Protein AF-A0A9W9JA22-F1 (afdb_monomer_lite)

Radius of gyration: 13.73 Å; chains: 1; bounding box: 41×30×34 Å

InterPro domains:
  IPR029058 Alpha/Beta hydrolase fold [G3DSA:3.40.50.1820] (2-82)
  IPR029058 Alpha/Beta hydrolase fold [SSF53474] (6-81)

Structure (mmCIF, N/CA/C/O backbone):
data_AF-A0A9W9JA22-F1
#
_entry.id   AF-A0A9W9JA22-F1
#
loop_
_atom_site.group_PDB
_atom_site.id
_atom_site.type_symbol
_atom_site.label_atom_id
_atom_site.label_alt_id
_atom_site.label_comp_id
_atom_site.label_asym_id
_atom_site.label_entity_id
_atom_site.label_seq_id
_atom_site.pdbx_PDB_ins_code
_atom_site.Cartn_x
_atom_site.Cartn_y
_atom_site.Cartn_z
_atom_site.occupancy
_atom_site.B_iso_or_equiv
_atom_site.auth_seq_id
_atom_site.auth_comp_id
_atom_site.auth_asym_id
_atom_site.auth_atom_id
_atom_site.pdbx_PDB_model_num
ATOM 1 N N . MET A 1 1 ? -30.498 4.657 1.924 1.00 47.31 1 MET A N 1
ATOM 2 C CA . MET A 1 1 ? -29.126 4.719 2.471 1.00 47.31 1 MET A CA 1
ATOM 3 C C . MET A 1 1 ? -28.816 3.368 3.083 1.00 47.31 1 MET A C 1
ATOM 5 O O . MET A 1 1 ? -29.552 2.949 3.964 1.00 47.31 1 MET A O 1
ATOM 9 N N . VAL A 1 2 ? -27.807 2.661 2.578 1.00 45.78 2 VAL A N 1
ATOM 10 C CA . VAL A 1 2 ? -27.333 1.415 3.201 1.00 45.78 2 VAL A CA 1
ATOM 11 C C . VAL A 1 2 ? -26.431 1.813 4.383 1.00 45.78 2 VAL A C 1
ATOM 13 O O . VAL A 1 2 ? -25.638 2.741 4.216 1.00 45.78 2 VAL A O 1
ATOM 16 N N . PRO A 1 3 ? -26.553 1.210 5.576 1.00 46.56 3 PRO A N 1
ATOM 17 C CA . PRO A 1 3 ? -25.731 1.572 6.731 1.00 46.56 3 PRO A CA 1
ATOM 18 C C . PRO A 1 3 ? -24.215 1.473 6.465 1.00 46.56 3 PRO A C 1
ATOM 20 O O . PRO A 1 3 ? -23.733 0.455 5.983 1.00 46.56 3 PRO A O 1
ATOM 23 N N . GLY A 1 4 ? -23.479 2.530 6.834 1.00 56.06 4 GLY A N 1
ATOM 24 C CA . GLY A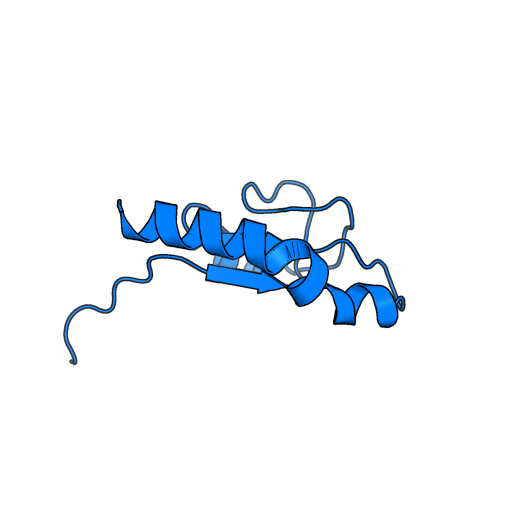 1 4 ? -22.180 2.480 7.527 1.00 56.06 4 GLY A CA 1
ATOM 25 C C . GLY A 1 4 ? -21.051 1.585 6.997 1.00 56.06 4 GLY A C 1
ATOM 26 O O . GLY A 1 4 ? -20.514 0.793 7.768 1.00 56.06 4 GLY A O 1
ATOM 27 N N . PHE A 1 5 ? -20.607 1.740 5.748 1.00 64.56 5 PHE A N 1
ATOM 28 C CA . PHE A 1 5 ? -19.350 1.114 5.309 1.00 64.56 5 PHE A CA 1
ATOM 29 C C . PHE A 1 5 ? -18.139 1.798 5.975 1.00 64.56 5 PHE A C 1
ATOM 31 O O . PHE A 1 5 ? -17.816 2.947 5.670 1.00 64.56 5 PHE A O 1
ATOM 38 N N . LYS A 1 6 ? -17.453 1.100 6.893 1.00 82.38 6 LYS A N 1
ATOM 39 C CA . LYS A 1 6 ? -16.178 1.545 7.481 1.00 82.38 6 LYS A CA 1
ATOM 40 C C . LYS A 1 6 ? -15.029 0.961 6.659 1.00 82.38 6 LYS A C 1
ATOM 42 O O . LYS A 1 6 ? -14.736 -0.226 6.751 1.00 82.38 6 LYS A O 1
ATOM 47 N N . LEU A 1 7 ? -14.366 1.798 5.862 1.00 88.19 7 LEU A N 1
ATOM 48 C CA . LEU A 1 7 ? -13.118 1.424 5.196 1.00 88.19 7 LEU A CA 1
ATOM 49 C C . LEU A 1 7 ? -12.019 1.247 6.252 1.00 88.19 7 LEU A C 1
ATOM 51 O O . LEU A 1 7 ? -11.656 2.217 6.919 1.00 88.19 7 LEU A O 1
ATOM 55 N N . MET A 1 8 ? -11.522 0.021 6.418 1.00 93.56 8 MET A N 1
ATOM 56 C CA . MET A 1 8 ? -10.537 -0.324 7.454 1.00 93.56 8 MET A CA 1
ATOM 57 C C . MET A 1 8 ? -9.094 -0.229 6.959 1.00 93.56 8 MET A C 1
ATOM 59 O O . MET A 1 8 ? -8.230 0.247 7.690 1.00 93.56 8 MET A O 1
ATOM 63 N N . ALA A 1 9 ? -8.851 -0.662 5.724 1.00 95.38 9 ALA A N 1
ATOM 64 C CA . ALA A 1 9 ? -7.530 -0.732 5.124 1.00 95.38 9 ALA A CA 1
ATOM 65 C C . ALA A 1 9 ? -7.635 -0.637 3.595 1.00 95.38 9 ALA A C 1
ATOM 67 O O . ALA A 1 9 ? -8.585 -1.149 3.001 1.00 95.38 9 ALA A O 1
ATOM 68 N N . VAL A 1 10 ? -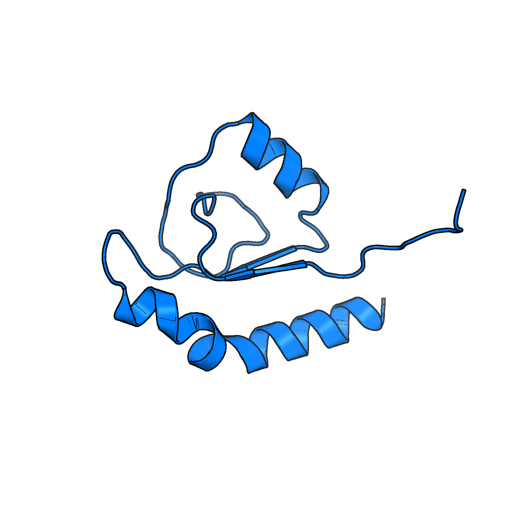6.648 0.003 2.980 1.00 95.88 10 VAL A N 1
ATOM 69 C CA . VAL A 1 10 ? -6.424 0.106 1.539 1.00 95.88 10 VAL A CA 1
ATOM 70 C C . VAL A 1 10 ? -4.993 -0.334 1.285 1.00 95.88 10 VAL A C 1
ATOM 72 O O . VAL A 1 10 ? -4.069 0.197 1.897 1.00 95.88 10 VAL A O 1
ATOM 75 N N . VAL A 1 11 ? -4.817 -1.292 0.385 1.00 96.81 11 VAL A N 1
ATOM 76 C CA . VAL A 1 11 ? -3.503 -1.696 -0.114 1.00 96.81 11 VAL A CA 1
ATOM 77 C C . VAL A 1 11 ? -3.450 -1.348 -1.588 1.00 96.81 11 VAL A C 1
ATOM 79 O O . VAL A 1 11 ? -4.371 -1.691 -2.331 1.00 96.81 11 VAL A O 1
ATOM 82 N N . LEU A 1 12 ? -2.391 -0.659 -1.994 1.00 95.81 12 LEU A N 1
ATOM 83 C CA . LEU A 1 12 ? -2.111 -0.333 -3.383 1.00 95.81 12 LEU A CA 1
ATOM 84 C C . LEU A 1 12 ? -0.786 -0.981 -3.786 1.00 95.81 12 LEU A C 1
ATOM 86 O O . LEU A 1 12 ? 0.167 -0.996 -3.010 1.00 95.81 12 LEU A O 1
ATOM 90 N N . TYR A 1 13 ? -0.750 -1.526 -4.998 1.00 95.19 13 TYR A N 1
ATOM 91 C CA . TYR A 1 13 ? 0.451 -2.080 -5.611 1.00 95.19 13 TYR A CA 1
ATOM 92 C C . TYR A 1 13 ? 0.737 -1.315 -6.895 1.00 95.19 13 TYR A C 1
ATOM 94 O O . TYR A 1 13 ? -0.111 -1.269 -7.787 1.00 95.19 13 TYR A O 1
ATOM 102 N N . GLY A 1 14 ? 1.927 -0.729 -6.990 1.00 92.06 14 GLY A N 1
ATOM 103 C CA . GLY A 1 14 ? 2.376 -0.017 -8.177 1.00 92.06 14 GLY A CA 1
ATOM 104 C C . GLY A 1 14 ? 1.556 1.222 -8.505 1.00 92.06 14 GLY A C 1
ATOM 105 O O . GLY A 1 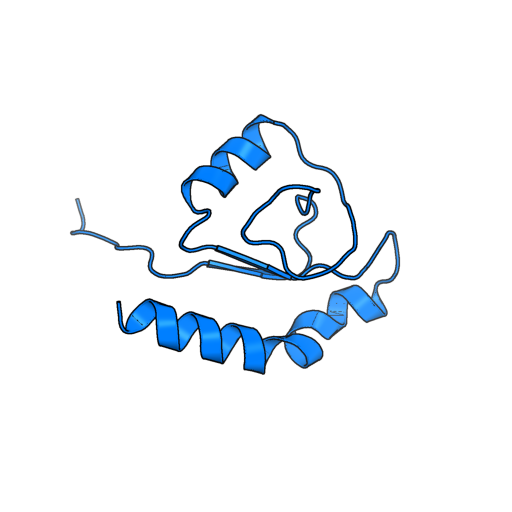14 ? 1.367 1.501 -9.690 1.00 92.06 14 GLY A O 1
ATOM 106 N N . ASP A 1 15 ? 1.044 1.941 -7.501 1.00 92.44 15 ASP A N 1
ATOM 107 C CA . ASP A 1 15 ? 0.284 3.160 -7.756 1.00 92.44 15 ASP A CA 1
ATOM 108 C C . ASP A 1 15 ? 1.182 4.189 -8.471 1.00 92.44 15 ASP A C 1
ATOM 110 O O . ASP A 1 15 ? 2.213 4.598 -7.926 1.00 92.44 15 ASP A O 1
ATOM 114 N N . PRO A 1 16 ? 0.812 4.667 -9.676 1.00 90.19 16 PRO A N 1
ATOM 115 C CA . PRO A 1 16 ? 1.554 5.731 -10.347 1.00 90.19 16 PRO A CA 1
ATOM 116 C C . PRO A 1 16 ? 1.557 7.047 -9.556 1.00 90.19 16 PRO A C 1
ATOM 118 O O . PRO A 1 16 ? 2.285 7.964 -9.921 1.00 90.19 16 PRO A O 1
ATOM 121 N N . ARG A 1 17 ? 0.775 7.150 -8.476 1.00 92.38 17 ARG A N 1
ATOM 122 C CA . ARG A 1 17 ? 0.729 8.301 -7.570 1.00 92.38 17 ARG A CA 1
ATOM 123 C C . ARG A 1 17 ? 1.670 8.179 -6.363 1.00 92.38 17 ARG A C 1
ATOM 125 O O . ARG A 1 17 ? 1.573 9.004 -5.452 1.00 92.38 17 ARG A O 1
ATOM 132 N N . HIS A 1 18 ? 2.569 7.195 -6.347 1.00 91.31 18 HIS A N 1
ATOM 133 C CA . HIS A 1 18 ? 3.602 7.060 -5.319 1.00 91.31 18 HIS A CA 1
ATOM 134 C C . HIS A 1 18 ? 4.594 8.234 -5.375 1.00 91.31 18 HIS A C 1
ATOM 136 O O . HIS A 1 18 ? 5.299 8.427 -6.368 1.00 91.31 18 HIS A O 1
ATOM 142 N N . MET A 1 19 ? 4.664 9.031 -4.310 1.00 91.38 19 MET A N 1
ATOM 143 C CA . MET A 1 19 ? 5.429 10.279 -4.239 1.00 91.38 19 MET A CA 1
ATOM 144 C C . MET A 1 19 ? 6.251 10.377 -2.942 1.00 91.38 19 MET A C 1
ATOM 146 O O . MET A 1 19 ? 5.883 9.804 -1.910 1.00 91.38 19 MET A O 1
ATOM 150 N N . PRO A 1 20 ? 7.352 11.156 -2.936 1.00 82.50 20 PRO A N 1
ATOM 151 C CA . PRO A 1 20 ? 8.060 11.491 -1.708 1.00 82.50 20 PRO A CA 1
ATOM 152 C C . PRO A 1 20 ? 7.107 12.128 -0.688 1.00 82.50 20 PRO A C 1
ATOM 154 O O . PRO A 1 20 ? 6.238 12.916 -1.052 1.00 82.50 20 PRO A O 1
ATOM 157 N N . ASN A 1 21 ? 7.308 11.827 0.598 1.00 84.88 21 ASN A N 1
ATOM 158 C CA . ASN A 1 21 ? 6.565 12.374 1.749 1.00 84.88 21 ASN A CA 1
ATOM 159 C C . ASN A 1 21 ? 5.168 11.790 2.018 1.00 84.88 21 ASN A C 1
ATOM 161 O O . ASN A 1 21 ? 4.491 12.226 2.950 1.00 84.88 21 ASN A O 1
ATOM 165 N N . GLN A 1 22 ? 4.742 10.770 1.280 1.00 91.38 22 GLN A N 1
ATOM 166 C CA . GLN A 1 22 ? 3.586 9.970 1.675 1.00 91.38 22 GLN A CA 1
ATOM 167 C C . GLN A 1 22 ? 3.960 9.063 2.858 1.00 91.38 22 GLN A C 1
ATOM 169 O O . GLN A 1 22 ? 4.838 8.211 2.752 1.00 91.38 22 GLN A O 1
ATOM 174 N N . THR A 1 23 ? 3.295 9.230 4.004 1.00 93.81 23 THR A N 1
ATOM 175 C CA . THR A 1 23 ? 3.579 8.450 5.229 1.00 93.81 23 THR A CA 1
ATOM 176 C C . THR A 1 23 ? 3.183 6.977 5.123 1.00 93.81 23 THR A C 1
ATOM 178 O O . THR A 1 23 ? 3.564 6.174 5.966 1.00 93.81 23 THR A O 1
ATOM 181 N N . TYR A 1 24 ? 2.385 6.643 4.113 1.00 93.62 24 TYR A N 1
ATOM 182 C CA . TYR A 1 24 ? 1.854 5.315 3.812 1.00 93.62 24 TYR A CA 1
ATOM 183 C C . TYR A 1 24 ? 2.650 4.572 2.733 1.00 93.62 24 TYR A C 1
ATOM 185 O O . TYR A 1 24 ? 2.227 3.511 2.274 1.00 93.62 24 TYR A O 1
ATOM 193 N N . LYS A 1 25 ? 3.762 5.144 2.274 1.00 93.12 25 LYS A N 1
ATOM 194 C CA . LYS A 1 25 ? 4.541 4.599 1.169 1.00 93.12 25 LYS A CA 1
ATOM 195 C C . LYS A 1 25 ? 5.469 3.483 1.655 1.00 93.12 25 LYS A C 1
ATOM 197 O O . LYS A 1 25 ? 6.129 3.621 2.685 1.00 93.12 25 LYS A O 1
ATOM 202 N N . VAL A 1 26 ? 5.564 2.414 0.882 1.00 92.69 26 VAL A N 1
ATOM 203 C CA . VAL A 1 26 ? 6.553 1.348 1.032 1.00 92.69 26 VAL A CA 1
ATOM 204 C C . VAL A 1 26 ? 7.279 1.217 -0.296 1.00 92.69 26 VAL A C 1
ATOM 206 O O . VAL A 1 26 ? 6.651 1.026 -1.335 1.00 92.69 26 VAL A O 1
ATOM 209 N N . GLY A 1 27 ? 8.597 1.374 -0.241 1.00 88.00 27 GLY A N 1
ATOM 210 C CA . GLY A 1 27 ? 9.451 1.441 -1.418 1.00 88.00 27 GLY A CA 1
ATOM 211 C C . GLY A 1 27 ? 10.127 2.794 -1.616 1.00 88.00 27 GLY A C 1
ATOM 212 O O . GLY A 1 27 ? 9.882 3.770 -0.882 1.00 88.00 27 GLY A O 1
ATOM 213 N N . ASP A 1 28 ? 11.047 2.833 -2.573 1.00 86.00 28 ASP A N 1
ATOM 214 C CA . ASP A 1 28 ? 11.968 3.953 -2.797 1.00 86.00 28 ASP A CA 1
ATOM 215 C C . ASP A 1 28 ? 11.790 4.670 -4.142 1.00 86.00 28 ASP A C 1
ATOM 217 O O . ASP A 1 28 ? 12.358 5.749 -4.341 1.00 86.00 28 ASP A O 1
ATOM 221 N N . VAL A 1 29 ? 10.949 4.140 -5.029 1.00 87.31 29 VAL A N 1
ATOM 222 C CA . VAL A 1 29 ? 10.686 4.736 -6.339 1.00 87.31 29 VAL A CA 1
ATOM 223 C C . VAL A 1 29 ? 9.760 5.941 -6.220 1.00 87.31 29 VAL A C 1
ATOM 225 O O . VAL A 1 29 ? 8.938 6.046 -5.320 1.00 87.31 29 VAL A O 1
ATOM 228 N N . VAL A 1 30 ? 9.903 6.885 -7.148 1.00 86.62 30 VAL A N 1
ATOM 229 C CA . VAL A 1 30 ? 9.025 8.048 -7.282 1.00 86.62 30 VAL A CA 1
ATOM 230 C C . VAL A 1 30 ? 8.337 7.995 -8.638 1.00 86.62 30 VAL A C 1
ATOM 232 O O . VAL A 1 30 ? 8.991 7.773 -9.658 1.00 86.62 30 VAL A O 1
ATOM 235 N N . ALA A 1 31 ? 7.026 8.214 -8.637 1.00 85.50 31 ALA A N 1
ATOM 236 C CA . ALA A 1 31 ? 6.191 8.267 -9.826 1.00 85.50 31 ALA A CA 1
ATOM 237 C C . ALA A 1 31 ? 5.653 9.698 -10.044 1.00 85.50 31 ALA A C 1
ATOM 239 O O . ALA A 1 31 ? 6.412 10.664 -9.943 1.00 85.50 31 ALA A O 1
ATOM 240 N N . THR A 1 32 ? 4.389 9.877 -10.439 1.00 86.75 32 THR A N 1
ATOM 241 C CA . THR A 1 32 ? 3.827 11.203 -10.744 1.00 86.75 32 THR A CA 1
ATOM 242 C C . THR A 1 32 ? 2.358 11.293 -10.345 1.00 86.75 32 THR A C 1
ATOM 244 O O . THR A 1 32 ? 1.519 10.543 -10.836 1.00 86.75 32 THR A O 1
ATOM 247 N N . ALA A 1 33 ? 2.030 12.276 -9.509 1.00 89.94 33 ALA A N 1
ATOM 248 C CA . ALA A 1 33 ? 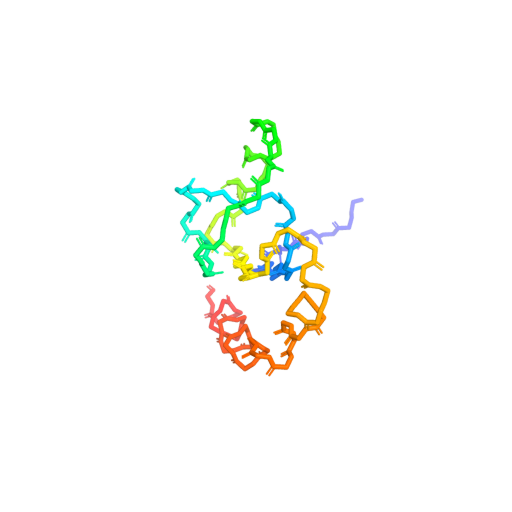0.667 12.575 -9.080 1.00 89.94 33 ALA A CA 1
ATOM 249 C C . ALA A 1 33 ? 0.361 14.070 -9.208 1.00 89.94 33 ALA A C 1
ATOM 251 O O . ALA A 1 33 ? 1.263 14.903 -9.119 1.00 89.94 33 ALA A O 1
ATOM 252 N N . THR A 1 34 ? -0.917 14.412 -9.360 1.00 93.38 34 THR A N 1
ATOM 253 C CA . THR A 1 34 ? -1.402 15.785 -9.165 1.00 93.38 34 THR A CA 1
ATOM 254 C C . THR A 1 34 ? -1.664 16.063 -7.683 1.00 93.38 34 THR A C 1
ATOM 256 O O . THR A 1 34 ? -1.935 15.144 -6.908 1.00 93.38 34 THR A O 1
ATOM 259 N N . ASP A 1 35 ? -1.662 17.337 -7.284 1.00 93.19 35 ASP A N 1
ATOM 260 C CA . ASP A 1 35 ? -1.962 17.730 -5.898 1.00 93.19 35 ASP A CA 1
ATOM 261 C C . ASP A 1 35 ? -3.341 17.237 -5.435 1.00 93.19 35 ASP A C 1
ATOM 263 O O . ASP A 1 35 ? -3.495 16.778 -4.305 1.00 93.19 35 ASP A O 1
ATOM 267 N N . GLU A 1 36 ? -4.341 17.261 -6.320 1.00 95.00 36 GLU A N 1
ATOM 268 C CA . GLU A 1 36 ? -5.690 16.761 -6.031 1.00 95.00 36 GLU A CA 1
ATOM 269 C C . GLU A 1 36 ? -5.699 15.250 -5.756 1.00 95.00 36 GLU A C 1
ATOM 271 O O . GLU A 1 36 ? -6.337 14.785 -4.809 1.00 95.00 36 GLU A O 1
ATOM 276 N N . GLN A 1 37 ? -4.942 14.476 -6.539 1.00 93.56 37 GLN A N 1
ATOM 277 C CA . GLN A 1 37 ? -4.787 13.040 -6.316 1.00 93.56 37 GLN A CA 1
ATOM 278 C C . GLN A 1 37 ? -4.103 12.754 -4.976 1.00 93.56 37 GLN A C 1
ATOM 280 O O . GLN A 1 37 ? -4.534 11.860 -4.243 1.00 93.56 37 GLN A O 1
ATOM 285 N N . LEU A 1 38 ? -3.064 13.523 -4.638 1.00 92.88 38 LEU A N 1
ATOM 286 C CA . LEU A 1 38 ? -2.360 13.387 -3.367 1.00 92.88 38 LEU A CA 1
ATOM 287 C C . LEU A 1 38 ? -3.265 13.738 -2.188 1.00 92.88 38 LEU A C 1
ATOM 289 O O . LEU A 1 38 ? -3.328 12.968 -1.232 1.00 92.88 38 LEU A O 1
ATOM 293 N N . LEU A 1 39 ? -4.009 14.844 -2.267 1.00 93.50 39 LEU A N 1
ATOM 294 C CA . LEU A 1 39 ? -4.987 15.249 -1.253 1.00 93.50 39 LEU A CA 1
ATOM 295 C C . LEU A 1 39 ? -6.024 14.150 -0.997 1.00 93.50 39 LEU A C 1
ATOM 297 O O . LEU A 1 39 ? -6.296 13.817 0.159 1.00 93.50 39 LEU A O 1
ATOM 301 N N . ALA A 1 40 ? -6.557 13.545 -2.062 1.00 92.19 40 ALA A N 1
ATOM 302 C CA . ALA A 1 40 ? -7.509 12.447 -1.948 1.00 92.19 40 ALA A CA 1
ATOM 303 C C . ALA A 1 40 ? -6.906 11.224 -1.234 1.00 92.19 40 ALA A C 1
ATOM 305 O O . ALA A 1 40 ? -7.562 10.633 -0.379 1.00 92.19 40 ALA A O 1
ATOM 306 N N . LEU A 1 41 ? -5.655 10.859 -1.532 1.00 93.50 41 LEU A N 1
ATOM 307 C CA . LEU A 1 41 ? -4.975 9.739 -0.871 1.00 93.50 41 LEU A CA 1
ATOM 308 C C . LEU A 1 41 ? -4.610 10.054 0.587 1.00 93.50 41 LEU A C 1
ATOM 310 O O . LEU A 1 41 ? -4.766 9.202 1.463 1.00 93.50 41 LEU A O 1
ATOM 314 N N . PHE A 1 42 ? -4.180 11.285 0.879 1.00 93.38 42 PHE A N 1
ATOM 315 C CA . PHE A 1 42 ? -3.836 11.714 2.237 1.00 93.38 42 PHE A CA 1
ATOM 316 C C . PHE A 1 42 ? -5.021 11.654 3.206 1.00 93.38 42 PHE A C 1
ATOM 318 O O . PHE A 1 42 ? -4.812 11.389 4.390 1.00 93.38 42 PHE A O 1
ATOM 325 N N . ALA A 1 43 ? -6.260 11.792 2.721 1.00 92.75 43 ALA A N 1
ATOM 326 C CA . ALA A 1 43 ? -7.462 11.581 3.532 1.00 92.75 43 ALA A CA 1
ATOM 327 C C . ALA A 1 43 ? -7.551 10.162 4.137 1.00 92.75 43 ALA A C 1
ATOM 329 O O . ALA A 1 43 ? -8.239 9.955 5.138 1.00 92.75 43 ALA A O 1
ATOM 330 N N . TYR A 1 44 ? -6.828 9.199 3.560 1.00 93.44 44 TYR A N 1
ATOM 331 C CA . TYR A 1 44 ? -6.769 7.806 3.999 1.00 93.44 44 TYR A CA 1
ATOM 332 C C . TYR A 1 44 ? -5.387 7.404 4.522 1.00 93.44 44 TYR A C 1
ATOM 334 O O . TYR A 1 44 ? -5.149 6.218 4.726 1.00 93.44 44 TYR A O 1
ATOM 342 N N . ALA A 1 45 ? -4.479 8.353 4.775 1.00 93.75 45 ALA A N 1
ATOM 343 C CA . ALA A 1 45 ? -3.075 8.069 5.088 1.00 93.75 45 ALA A CA 1
ATOM 344 C C . ALA A 1 45 ? -2.859 7.120 6.281 1.00 93.75 45 ALA A C 1
ATOM 346 O O . ALA A 1 45 ? -1.872 6.396 6.330 1.00 93.75 45 ALA A O 1
ATOM 347 N N . ASN A 1 46 ? -3.784 7.098 7.243 1.00 94.12 46 ASN A N 1
ATOM 348 C CA . ASN A 1 46 ? -3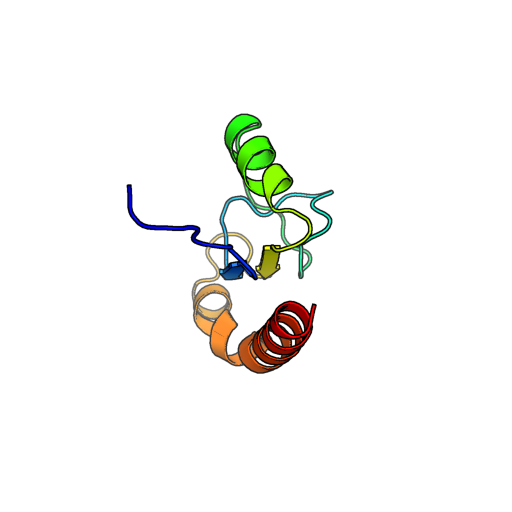.740 6.206 8.405 1.00 94.12 46 ASN A CA 1
ATOM 349 C C . ASN A 1 46 ? -4.299 4.794 8.143 1.00 94.12 46 ASN A C 1
ATOM 351 O O . ASN A 1 46 ? -4.273 3.953 9.041 1.00 94.12 46 ASN A O 1
ATOM 355 N N . ARG A 1 47 ? -4.862 4.548 6.959 1.00 94.94 47 ARG A N 1
ATOM 356 C CA . ARG A 1 47 ? -5.490 3.288 6.536 1.00 94.94 47 ARG A CA 1
ATOM 357 C C . ARG A 1 47 ? -5.064 2.888 5.132 1.00 94.94 47 ARG A C 1
ATOM 359 O O . ARG A 1 47 ? -5.749 2.082 4.512 1.00 94.94 47 ARG A O 1
ATOM 366 N N . LEU A 1 48 ? -3.975 3.445 4.627 1.00 96.31 48 LEU A N 1
ATOM 367 C CA . LEU A 1 48 ? -3.465 3.176 3.295 1.00 96.31 48 LEU A CA 1
ATOM 368 C C . LEU A 1 48 ? -2.035 2.660 3.409 1.00 96.31 48 LEU A C 1
ATOM 370 O O . LEU A 1 48 ? -1.290 3.101 4.283 1.00 96.31 48 LEU A O 1
ATOM 374 N N . HIS A 1 49 ? -1.685 1.708 2.554 1.00 96.31 49 HIS A N 1
ATOM 375 C CA . HIS A 1 49 ? -0.331 1.202 2.386 1.00 96.31 49 HIS A CA 1
ATOM 376 C C . HIS A 1 49 ? -0.083 1.044 0.886 1.00 96.31 49 HIS A C 1
ATOM 378 O O . HIS A 1 49 ? -0.796 0.290 0.224 1.00 96.31 49 HIS A O 1
ATOM 384 N N . ASP A 1 50 ? 0.871 1.796 0.350 1.00 95.19 50 ASP A N 1
ATOM 385 C CA . ASP A 1 50 ? 1.168 1.836 -1.082 1.00 95.19 50 ASP A CA 1
ATOM 386 C C . ASP A 1 50 ? 2.570 1.296 -1.355 1.00 95.19 50 ASP A C 1
ATOM 388 O O . ASP A 1 50 ? 3.559 1.902 -0.946 1.00 95.19 50 ASP A O 1
ATOM 392 N N . PHE A 1 51 ? 2.641 0.153 -2.032 1.00 94.56 51 PHE A N 1
ATOM 393 C CA . PHE A 1 51 ? 3.879 -0.544 -2.365 1.00 94.56 51 PHE A CA 1
ATOM 394 C C . PHE A 1 51 ? 4.296 -0.220 -3.802 1.00 94.56 51 PHE A C 1
ATOM 396 O O . PHE A 1 51 ? 3.607 -0.616 -4.746 1.00 94.56 51 PHE A O 1
ATOM 403 N N . CYS A 1 52 ? 5.435 0.451 -3.990 1.00 91.00 52 CYS A N 1
ATOM 404 C CA . CYS A 1 52 ? 5.954 0.769 -5.321 1.00 91.00 52 CYS A CA 1
ATOM 405 C C . CYS A 1 52 ? 7.491 0.817 -5.353 1.00 91.00 52 CYS A C 1
ATOM 407 O O . CYS A 1 52 ? 8.108 1.701 -4.767 1.00 91.00 52 CYS A O 1
ATOM 409 N N . ASP A 1 53 ? 8.089 -0.111 -6.106 1.00 85.31 53 ASP A N 1
ATOM 410 C CA . ASP A 1 53 ? 9.546 -0.258 -6.295 1.00 85.31 53 ASP A CA 1
ATOM 411 C C . ASP A 1 53 ? 9.949 -0.397 -7.776 1.00 85.31 53 ASP A C 1
ATOM 413 O O . ASP A 1 53 ? 11.122 -0.529 -8.124 1.00 85.31 53 ASP A O 1
ATOM 417 N N . ALA A 1 54 ? 8.980 -0.395 -8.691 1.00 82.56 54 ALA A N 1
ATOM 418 C CA . ALA A 1 54 ? 9.216 -0.495 -10.123 1.00 82.56 54 ALA A CA 1
ATOM 419 C C . ALA A 1 54 ? 9.249 0.906 -10.742 1.00 82.56 54 ALA A C 1
ATOM 421 O O . ALA A 1 54 ? 8.211 1.527 -10.964 1.00 82.56 54 ALA A O 1
ATOM 422 N N . ALA A 1 55 ? 10.450 1.397 -11.047 1.00 72.50 55 ALA A N 1
ATOM 423 C CA . ALA A 1 55 ? 10.631 2.643 -11.784 1.00 72.50 55 ALA A CA 1
ATOM 424 C C . ALA A 1 55 ? 10.430 2.447 -13.298 1.00 72.50 55 ALA A C 1
ATOM 426 O O . ALA A 1 55 ? 10.868 1.450 -13.883 1.00 72.50 55 ALA A O 1
ATOM 427 N N . GLY A 1 56 ? 9.826 3.445 -13.950 1.00 72.75 56 GLY A N 1
ATOM 428 C CA . GLY A 1 56 ? 9.746 3.533 -15.409 1.00 72.75 56 GLY A CA 1
ATOM 429 C C . GLY A 1 56 ? 9.023 2.348 -16.059 1.00 72.75 56 GLY A C 1
ATOM 430 O O . GLY A 1 56 ? 7.859 2.090 -15.777 1.00 72.75 56 GLY A O 1
ATOM 431 N N . THR A 1 57 ? 9.704 1.645 -16.969 1.00 79.00 57 THR A N 1
ATOM 432 C CA . THR A 1 57 ? 9.124 0.576 -17.806 1.00 79.00 57 THR A CA 1
ATOM 433 C C . THR A 1 57 ? 9.479 -0.841 -17.340 1.00 79.00 57 THR A C 1
ATOM 435 O O . THR A 1 57 ? 9.358 -1.784 -18.125 1.00 79.00 57 THR A O 1
ATOM 438 N N . ASN A 1 58 ? 9.955 -1.030 -16.102 1.00 89.00 58 ASN A N 1
ATOM 439 C CA . ASN A 1 58 ? 10.286 -2.363 -15.586 1.00 89.00 58 ASN A CA 1
ATOM 440 C C . ASN A 1 58 ? 9.016 -3.170 -15.258 1.00 89.00 58 ASN A C 1
ATOM 442 O O . ASN A 1 58 ? 8.600 -3.294 -14.105 1.00 89.00 58 ASN A O 1
ATOM 446 N N . LEU A 1 59 ? 8.407 -3.734 -16.303 1.00 89.75 59 LEU A N 1
ATOM 447 C CA . LEU A 1 59 ? 7.162 -4.491 -16.212 1.00 89.75 59 LEU A CA 1
ATOM 448 C C . LEU A 1 59 ? 7.297 -5.729 -15.319 1.00 89.75 59 LEU A C 1
ATOM 450 O O . LEU A 1 59 ? 6.382 -6.034 -14.563 1.00 89.75 59 LEU A O 1
ATOM 454 N N . SER A 1 60 ? 8.437 -6.420 -15.366 1.00 91.81 60 SER A N 1
ATOM 455 C CA . SER A 1 60 ? 8.663 -7.611 -14.542 1.00 91.81 60 SER A CA 1
ATOM 456 C C . SER A 1 60 ? 8.617 -7.286 -13.049 1.00 91.81 60 SER A C 1
ATOM 458 O O . SER A 1 60 ? 7.987 -8.019 -12.294 1.00 91.81 60 SER A O 1
ATOM 460 N N . ALA A 1 61 ? 9.229 -6.173 -12.628 1.00 90.31 61 ALA A N 1
ATOM 461 C CA . ALA A 1 61 ? 9.136 -5.711 -11.243 1.00 90.31 61 ALA A CA 1
ATOM 462 C C . ALA A 1 61 ? 7.703 -5.286 -10.883 1.00 90.31 61 ALA A C 1
ATOM 464 O O . ALA A 1 61 ? 7.199 -5.672 -9.832 1.00 90.31 61 ALA A O 1
ATOM 465 N N . HIS A 1 62 ? 7.015 -4.571 -11.781 1.00 91.19 62 HIS A N 1
ATOM 466 C CA . HIS A 1 62 ? 5.635 -4.128 -11.562 1.00 91.19 62 HIS A CA 1
ATOM 467 C C . HIS A 1 62 ? 4.652 -5.303 -11.395 1.00 91.19 62 HIS A C 1
ATOM 469 O O . HIS A 1 62 ? 3.742 -5.252 -10.573 1.00 91.19 62 HIS A O 1
ATOM 475 N N . MET A 1 63 ? 4.856 -6.398 -12.130 1.00 93.25 63 MET A N 1
ATOM 476 C CA . MET A 1 63 ? 4.023 -7.603 -12.039 1.00 93.25 63 MET A CA 1
ATOM 477 C C . MET A 1 63 ? 4.332 -8.477 -10.814 1.00 93.25 63 MET A C 1
ATOM 479 O O . MET A 1 63 ? 3.558 -9.380 -10.500 1.00 93.25 63 MET A O 1
ATOM 483 N N . ALA A 1 64 ? 5.451 -8.242 -10.125 1.00 94.31 64 ALA A N 1
ATOM 484 C CA . ALA A 1 64 ? 5.916 -9.089 -9.029 1.00 94.31 64 ALA A CA 1
ATOM 485 C C . ALA A 1 64 ? 5.427 -8.643 -7.640 1.00 94.31 64 ALA A C 1
ATOM 487 O O . ALA A 1 64 ? 5.699 -9.339 -6.662 1.00 94.31 64 ALA A O 1
ATOM 488 N N . TYR A 1 65 ? 4.710 -7.518 -7.523 1.00 94.25 65 TYR A N 1
ATOM 489 C CA . TYR A 1 65 ? 4.373 -6.941 -6.218 1.00 94.25 65 TYR A CA 1
ATOM 490 C C . TYR A 1 65 ? 3.602 -7.876 -5.294 1.00 94.25 65 TYR A C 1
ATOM 492 O O . TYR A 1 65 ? 3.959 -7.955 -4.125 1.00 94.25 65 TYR A O 1
ATOM 500 N N . ALA A 1 66 ? 2.609 -8.612 -5.796 1.00 92.31 66 ALA A N 1
ATOM 501 C CA . ALA A 1 66 ? 1.871 -9.565 -4.968 1.00 92.31 66 ALA A CA 1
ATOM 502 C C . ALA A 1 66 ? 2.819 -10.633 -4.388 1.00 92.31 66 ALA A C 1
ATOM 504 O O . ALA A 1 66 ? 2.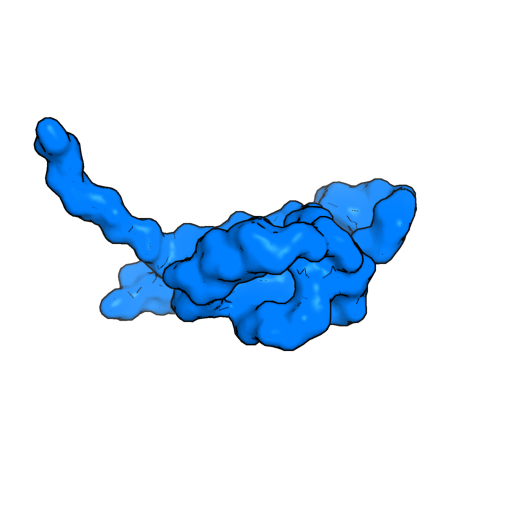901 -10.833 -3.179 1.00 92.31 66 ALA A O 1
ATOM 505 N N . THR A 1 67 ? 3.661 -11.226 -5.238 1.00 95.38 67 THR A N 1
ATOM 506 C CA . THR A 1 67 ? 4.667 -12.215 -4.823 1.00 95.38 67 THR A CA 1
ATOM 507 C C . THR A 1 67 ? 5.637 -11.675 -3.767 1.00 95.38 67 THR A C 1
ATOM 509 O O . THR A 1 67 ? 6.040 -12.416 -2.874 1.00 95.38 67 THR A O 1
ATOM 512 N N . ILE A 1 68 ? 6.031 -10.403 -3.866 1.00 94.19 68 ILE A N 1
ATOM 513 C CA . ILE A 1 68 ? 7.016 -9.786 -2.964 1.00 94.19 68 ILE A CA 1
ATOM 514 C C . ILE A 1 68 ? 6.361 -9.323 -1.654 1.00 94.19 68 ILE A C 1
ATOM 516 O O . ILE A 1 68 ? 6.921 -9.517 -0.575 1.00 94.19 68 ILE A O 1
ATOM 520 N N . TRP A 1 69 ? 5.178 -8.712 -1.735 1.00 96.06 69 TRP A N 1
ATOM 521 C CA . TRP A 1 69 ? 4.615 -7.893 -0.663 1.00 96.06 69 TRP A CA 1
ATOM 522 C C . TRP A 1 69 ? 3.345 -8.457 -0.021 1.00 96.06 69 TRP A C 1
ATOM 524 O O . TRP A 1 69 ? 2.955 -7.944 1.027 1.00 96.06 69 TRP A O 1
ATOM 534 N N . ASP A 1 70 ? 2.713 -9.508 -0.557 1.00 95.88 70 ASP A N 1
ATOM 535 C CA . ASP A 1 70 ? 1.442 -10.033 -0.024 1.00 95.88 70 ASP A CA 1
ATOM 536 C C . ASP A 1 70 ? 1.526 -10.421 1.452 1.00 95.88 70 ASP A C 1
ATOM 538 O O . ASP A 1 70 ? 0.635 -10.081 2.224 1.00 95.88 70 ASP A O 1
ATOM 542 N N . ASN A 1 71 ? 2.609 -11.065 1.895 1.00 97.56 71 ASN A N 1
ATOM 543 C CA . ASN A 1 71 ? 2.760 -11.432 3.309 1.00 97.56 71 ASN A CA 1
ATOM 544 C C . ASN A 1 71 ? 2.834 -10.198 4.227 1.00 97.56 71 ASN A C 1
ATOM 546 O O . ASN A 1 71 ? 2.272 -10.189 5.330 1.00 97.56 71 ASN A O 1
ATOM 550 N N . THR A 1 72 ? 3.504 -9.141 3.765 1.00 96.25 72 THR A N 1
ATOM 551 C CA . THR A 1 72 ? 3.629 -7.869 4.485 1.00 96.25 72 THR A CA 1
ATOM 552 C C . THR A 1 72 ? 2.294 -7.129 4.507 1.00 96.25 72 THR A C 1
ATOM 554 O O . THR A 1 72 ? 1.838 -6.704 5.572 1.00 96.25 72 THR A O 1
ATOM 557 N N . ALA A 1 73 ? 1.627 -7.030 3.357 1.00 96.81 73 ALA A N 1
ATOM 558 C CA . ALA A 1 73 ? 0.310 -6.421 3.234 1.00 96.81 73 ALA A CA 1
ATOM 559 C C . ALA A 1 73 ? -0.739 -7.170 4.065 1.00 96.81 73 ALA A C 1
ATOM 561 O O . ALA A 1 73 ? -1.473 -6.538 4.819 1.00 96.81 73 ALA A O 1
ATOM 562 N N . TYR A 1 74 ? -0.759 -8.504 4.007 1.00 97.38 74 TYR A N 1
ATOM 563 C CA . TYR A 1 74 ? -1.641 -9.356 4.803 1.00 97.38 74 TYR A CA 1
ATOM 564 C C . TYR A 1 74 ? -1.481 -9.074 6.296 1.00 97.38 74 TYR A C 1
ATOM 566 O O . TYR A 1 74 ? -2.457 -8.771 6.981 1.00 97.38 74 TYR A O 1
ATOM 574 N N . SER A 1 75 ? -0.242 -9.106 6.792 1.00 97.19 75 SER A N 1
ATOM 575 C CA . SER A 1 75 ? 0.048 -8.864 8.208 1.00 97.19 75 SER A CA 1
ATOM 576 C C . SER A 1 75 ? -0.417 -7.472 8.652 1.00 97.19 75 SER A C 1
ATOM 578 O O . SER A 1 75 ? -1.006 -7.318 9.725 1.00 97.19 75 SER A O 1
ATOM 580 N N . TRP A 1 76 ? -0.213 -6.457 7.807 1.00 96.31 76 TRP A N 1
ATOM 581 C CA . TRP A 1 76 ? -0.674 -5.096 8.071 1.00 96.31 76 TRP A CA 1
ATOM 582 C C . TRP A 1 76 ? -2.206 -4.977 8.059 1.00 96.31 76 TRP A C 1
ATOM 584 O O . TRP A 1 76 ? -2.778 -4.398 8.983 1.00 96.31 76 TRP A O 1
ATOM 594 N N . VAL A 1 77 ? -2.888 -5.571 7.073 1.00 96.75 77 VAL A N 1
ATOM 595 C CA . VAL A 1 77 ? -4.359 -5.574 6.996 1.00 96.75 77 VAL A CA 1
ATOM 596 C C . VAL A 1 77 ? -4.962 -6.262 8.219 1.00 96.75 77 VAL A C 1
ATOM 598 O O . VAL A 1 77 ? -5.870 -5.708 8.837 1.00 96.75 77 VAL A O 1
ATOM 601 N N . VAL A 1 78 ? -4.440 -7.426 8.622 1.00 96.81 78 VAL A N 1
ATOM 602 C CA . VAL A 1 78 ? -4.900 -8.134 9.829 1.00 96.81 78 VAL A CA 1
ATOM 603 C C . VAL A 1 78 ? -4.756 -7.250 11.069 1.00 96.81 78 VAL A C 1
ATOM 605 O O . VAL A 1 78 ? -5.690 -7.165 11.865 1.00 96.81 78 VAL A O 1
ATOM 608 N N . ASN A 1 79 ? -3.640 -6.527 11.211 1.00 95.12 79 ASN A N 1
ATOM 609 C CA . ASN A 1 79 ? -3.464 -5.575 12.307 1.00 95.12 79 ASN A CA 1
ATOM 610 C C . ASN A 1 79 ? -4.482 -4.421 12.263 1.00 95.12 79 ASN A C 1
ATOM 612 O O . ASN A 1 79 ? -4.984 -4.009 13.306 1.00 95.12 79 ASN A O 1
ATOM 616 N N . MET A 1 80 ? -4.804 -3.899 11.077 1.00 94.62 80 MET A N 1
ATOM 617 C CA . MET A 1 80 ? -5.793 -2.827 10.915 1.00 94.62 80 MET A CA 1
ATOM 618 C C . MET A 1 80 ? -7.218 -3.277 11.253 1.00 94.62 80 MET A C 1
ATOM 620 O O . MET A 1 80 ? -7.986 -2.487 11.795 1.00 94.62 80 MET A O 1
ATOM 624 N N . LEU A 1 81 ? -7.568 -4.536 10.978 1.00 92.38 81 LEU A N 1
ATOM 625 C CA . LEU A 1 81 ? -8.881 -5.103 11.307 1.00 92.38 81 LEU A CA 1
ATOM 626 C C . LEU A 1 81 ? -9.097 -5.316 12.812 1.00 92.38 81 LEU A C 1
ATOM 628 O O . LEU A 1 81 ? -10.237 -5.422 13.253 1.00 92.38 81 LEU A O 1
ATOM 632 N N . GLN A 1 82 ? -8.022 -5.372 13.596 1.00 90.75 82 GLN A N 1
ATOM 633 C CA . GLN A 1 82 ? -8.068 -5.547 15.051 1.00 90.75 82 GLN A CA 1
ATOM 634 C C . GLN A 1 82 ? -8.184 -4.216 15.824 1.00 90.75 82 GLN A C 1
ATOM 636 O O . GLN A 1 82 ? -8.213 -4.240 17.054 1.00 90.75 82 GLN A O 1
ATOM 641 N N . LYS A 1 83 ? -8.236 -3.072 15.126 1.00 78.50 83 LYS A N 1
ATOM 642 C CA . LYS A 1 83 ? -8.336 -1.713 15.693 1.00 78.50 83 LYS A CA 1
ATOM 643 C C . LYS A 1 83 ? -9.751 -1.139 15.592 1.00 78.50 83 LYS A C 1
ATOM 645 O O . LYS A 1 83 ? -10.152 -0.434 16.540 1.00 78.50 83 LYS A O 1
#

Sequence (83 aa):
MVPGFKLMAVVLYGDPRHMPNQTYKVGDVVATATDEQLLALFAYANRLHDFCDAAGTNLSAHMAYATIWDNTAYSWVVNMLQK

Organism: NCBI:txid2972119

pLDDT: mean 89.21, std 10.83, range [45.78, 97.56]

Secondary structure (DSSP, 8-state):
---------EEEES-TT--TT-TTEESS------HHHHHHHHTTTTSEEEE----TT-HHHHHTHHHHHHHHHHHHHHHHHT-

Foldseek 3Di:
DPDDDDQQAEEAAAPLCDDPPQLQEDEDDHHDDDPVRVVVVNVCSVRYHYYHHDPDPPVVVSVCCCVVCVVVRVVVSVVSVVD